Protein AF-A0A1J4KJ98-F1 (afdb_monomer_lite)

Radius of gyration: 31.24 Å; chains: 1; bounding box: 68×61×72 Å

Organism: NCBI:txid1144522

InterPro domains:
  IPR001487 Bromodomain [PF00439] (1-41)
  IPR001487 Bromodomain [PR00503] (6-24)
  IPR001487 Bromodomain [PR00503] (24-43)
  IPR001487 Bromodomain [PS50014] (1-43)
  IPR036427 Bromodomain-like superfamily [G3DSA:1.20.920.10] (1-80)
  IPR036427 Bromodomain-like superfamily [SSF47370] (1-69)
  IPR051831 Bromodomain-containing [PTHR22881] (1-42)

pLDDT: mean 82.52, std 17.31, range [35.0, 98.56]

Foldseek 3Di:
DDPVVLVVCVVVVVQPDVVSSLVVLVVVQVVQCVVQNCPDPSNVVSVVVNVVSVVVVVVDDPDPVSVVVVVVVVVVVVVVVCVVPPDPVLVVPDPPLDDDDPPDDDPVLQVVLCVLVPNDGPVCCVVCVSVDDPVSNVVNVCSVVVPPPPDDDDDDDDDDDD

Secondary structure (DSSP, 8-state):
--HHHHHHHHHTT--SSHHHHHHHHHHHHHHHHHHH-TTSHHHHHHHHHHHHHHHHHHHS-SSHHHHHHHHHHHHHHHHHHHHHS--HHHHTS-TTSPPPP-TT--HHHHHHHHHHTTS--GGGHHHHGGGS-HHHHHHHHHHHTT----------------

Sequence (162 aa):
MDFSTMKKKLQGNEYPTVQSFIDDIQLICDNAKTFNGETSIFGLICDDIMDEVNKQYSEKADNADEEWYKSLNKAIMLMNDHINSPPPEVAAIQKDTPFPSIQDLENEQISKIESIIGGESIETLEKRWYLLSDHARRSIIDVIENRDDDEGENSNNSNDDE

Structure (mmCIF, N/CA/C/O backbone):
data_AF-A0A1J4KJ98-F1
#
_entry.id   AF-A0A1J4KJ98-F1
#
loop_
_atom_site.group_PDB
_atom_site.id
_atom_site.type_symbol
_atom_site.label_atom_id
_atom_site.label_alt_id
_atom_site.label_comp_id
_atom_site.label_asym_id
_atom_site.label_entity_id
_atom_site.label_seq_id
_atom_site.pdbx_PDB_ins_code
_atom_site.Cartn_x
_atom_site.Cartn_y
_atom_site.Cartn_z
_atom_site.occupancy
_atom_site.B_iso_or_equiv
_atom_site.auth_seq_id
_atom_site.auth_comp_id
_atom_site.auth_asym_id
_atom_site.auth_atom_id
_atom_site.pdbx_PDB_model_num
ATOM 1 N N . MET A 1 1 ? -20.196 -5.754 14.892 1.00 95.25 1 MET A N 1
ATOM 2 C CA . MET A 1 1 ? -19.334 -6.014 13.721 1.00 95.25 1 MET A CA 1
ATOM 3 C C . MET A 1 1 ? -18.093 -6.754 14.196 1.00 95.25 1 MET A C 1
ATOM 5 O O . MET A 1 1 ? -17.736 -6.578 15.354 1.00 95.25 1 MET A O 1
ATOM 9 N N . ASP A 1 2 ? -17.478 -7.587 13.355 1.00 97.06 2 ASP A N 1
ATOM 10 C CA . ASP A 1 2 ? -16.238 -8.324 13.641 1.00 97.06 2 ASP A CA 1
ATOM 11 C C . ASP A 1 2 ? -15.522 -8.704 12.328 1.00 97.06 2 ASP A C 1
ATOM 13 O O . ASP A 1 2 ? -16.150 -8.752 11.266 1.00 97.06 2 ASP A O 1
ATOM 17 N N . PHE A 1 3 ? -14.224 -9.020 12.387 1.00 96.62 3 PHE A N 1
ATOM 18 C CA . PHE A 1 3 ? -13.429 -9.304 11.184 1.00 96.62 3 PHE A CA 1
ATOM 19 C C . PHE A 1 3 ? -13.858 -10.564 10.419 1.00 96.62 3 PHE A C 1
ATOM 21 O O . PHE A 1 3 ? -13.690 -10.625 9.200 1.00 96.62 3 PHE A O 1
ATOM 28 N N . SER A 1 4 ? -14.439 -11.569 11.085 1.00 98.06 4 SER A N 1
ATOM 29 C CA . SER A 1 4 ? -14.943 -12.759 10.385 1.00 98.06 4 SER A CA 1
ATOM 30 C C . SER A 1 4 ? -16.186 -12.419 9.565 1.00 98.06 4 SER A C 1
ATOM 32 O O . SER A 1 4 ? -16.343 -12.914 8.447 1.00 98.06 4 SER A O 1
ATOM 34 N N . THR A 1 5 ? -17.048 -11.550 10.091 1.00 98.12 5 THR A N 1
ATOM 35 C CA . THR A 1 5 ? -18.199 -11.002 9.366 1.00 98.12 5 THR A CA 1
ATOM 36 C C . THR A 1 5 ? -17.753 -10.112 8.206 1.00 98.12 5 THR A C 1
ATOM 38 O O . THR A 1 5 ? -18.214 -10.319 7.084 1.00 98.12 5 THR A O 1
ATOM 41 N N . MET A 1 6 ? -16.796 -9.204 8.422 1.00 98.31 6 MET A N 1
ATOM 42 C CA . MET A 1 6 ? -16.241 -8.370 7.348 1.00 98.31 6 MET A CA 1
ATOM 43 C C . MET A 1 6 ? -15.638 -9.200 6.213 1.00 98.31 6 MET A C 1
ATOM 45 O O . MET A 1 6 ? -15.867 -8.913 5.041 1.00 98.31 6 MET A O 1
ATOM 49 N N . LYS A 1 7 ? -14.911 -10.277 6.539 1.00 98.00 7 LYS A N 1
ATOM 50 C CA . LYS A 1 7 ? -14.352 -11.190 5.535 1.00 98.00 7 LYS A CA 1
ATOM 51 C C . LYS A 1 7 ? -15.440 -11.797 4.646 1.00 98.00 7 LYS A C 1
ATOM 53 O O . LYS A 1 7 ? -15.251 -11.876 3.436 1.00 98.00 7 LYS A O 1
ATOM 58 N N . LYS A 1 8 ? -16.576 -12.198 5.227 1.00 98.38 8 LYS A N 1
ATOM 59 C CA . LYS A 1 8 ? -17.722 -12.724 4.466 1.00 98.38 8 LYS A CA 1
ATOM 60 C C . LYS A 1 8 ? -18.331 -11.651 3.564 1.00 98.38 8 LYS A C 1
ATOM 62 O O . LYS A 1 8 ? -18.506 -11.917 2.382 1.00 98.38 8 LYS A O 1
ATOM 67 N N . LYS A 1 9 ? -18.564 -10.444 4.092 1.00 98.38 9 LYS A N 1
ATOM 68 C CA . LYS A 1 9 ? -19.084 -9.303 3.318 1.00 98.38 9 LYS A CA 1
ATOM 69 C C . LYS A 1 9 ? -18.175 -8.948 2.139 1.00 98.38 9 LYS A C 1
ATOM 71 O O . LYS A 1 9 ? -18.651 -8.735 1.029 1.00 98.38 9 LYS A O 1
ATOM 76 N N . LEU A 1 10 ? -16.858 -8.955 2.356 1.00 97.88 10 LEU A N 1
ATOM 77 C CA . LEU A 1 10 ? -15.870 -8.698 1.310 1.00 97.88 10 LEU A CA 1
ATOM 78 C C . LEU A 1 10 ? -15.916 -9.767 0.211 1.00 97.88 10 LEU A C 1
ATOM 80 O O . LEU A 1 10 ? -15.966 -9.430 -0.965 1.00 97.88 10 LEU A O 1
ATOM 84 N N . GLN A 1 11 ? -15.962 -11.049 0.584 1.00 97.88 11 GLN A N 1
ATOM 85 C CA . GLN A 1 11 ? -16.098 -12.157 -0.371 1.00 97.88 11 GLN A CA 1
ATOM 86 C C . GLN A 1 11 ? -17.446 -12.149 -1.108 1.00 97.88 11 GLN A C 1
ATOM 88 O O . GLN A 1 11 ? -17.529 -12.623 -2.239 1.00 97.88 11 GLN A O 1
ATOM 93 N N . GLY A 1 12 ? -18.489 -11.615 -0.474 1.00 98.06 12 GLY A N 1
ATOM 94 C CA . GLY A 1 12 ? -19.816 -11.429 -1.051 1.00 98.06 12 GLY A CA 1
ATOM 95 C C . GLY A 1 12 ? -19.958 -10.194 -1.945 1.00 98.06 12 GLY A C 1
ATOM 96 O O . GLY A 1 12 ? -21.060 -9.950 -2.427 1.00 98.06 12 GLY A O 1
ATOM 97 N N . ASN A 1 13 ? -18.888 -9.416 -2.172 1.00 97.44 13 ASN A N 1
ATOM 98 C CA . ASN A 1 13 ? -18.942 -8.113 -2.850 1.00 97.44 13 ASN A CA 1
ATOM 99 C C . ASN A 1 13 ? -19.980 -7.151 -2.230 1.00 97.44 13 ASN A C 1
ATOM 101 O O . ASN A 1 13 ? -20.609 -6.359 -2.928 1.00 97.44 13 ASN A O 1
ATOM 105 N N . GLU A 1 14 ? -20.164 -7.203 -0.907 1.00 98.12 14 GLU A N 1
ATOM 106 C CA . GLU A 1 14 ? -21.156 -6.393 -0.181 1.00 98.12 14 GLU A CA 1
ATOM 107 C C . GLU A 1 14 ? -20.645 -4.990 0.195 1.00 98.12 14 GLU A C 1
ATOM 109 O O . GLU A 1 14 ? -21.376 -4.205 0.799 1.00 98.12 14 GLU A O 1
ATOM 114 N N . TYR A 1 15 ? -19.398 -4.661 -0.155 1.00 98.19 15 TYR A N 1
ATOM 115 C CA . TYR A 1 15 ? -18.808 -3.336 0.041 1.00 98.19 15 TYR A CA 1
ATOM 116 C C . TYR A 1 15 ? -18.770 -2.568 -1.286 1.00 98.19 15 TYR A C 1
ATOM 118 O O . TYR A 1 15 ? -17.853 -2.781 -2.081 1.00 98.19 15 TYR A O 1
ATOM 126 N N . PRO A 1 16 ? -19.740 -1.671 -1.557 1.00 95.62 16 PRO A N 1
ATOM 127 C CA . PRO A 1 16 ? -19.770 -0.903 -2.805 1.00 95.62 16 PRO A CA 1
ATOM 128 C C . PRO A 1 16 ? -18.612 0.094 -2.916 1.00 95.62 16 PRO A C 1
ATOM 130 O O . PRO A 1 16 ? -18.250 0.507 -4.016 1.00 95.62 16 PRO A O 1
ATOM 133 N N . THR A 1 17 ? -18.047 0.509 -1.783 1.00 95.50 17 THR A N 1
ATOM 134 C CA . THR A 1 17 ? -16.928 1.449 -1.716 1.00 95.50 17 THR A CA 1
ATOM 135 C C . THR A 1 17 ? -15.923 0.999 -0.665 1.00 95.50 17 THR A C 1
ATOM 137 O O . THR A 1 17 ? -16.279 0.339 0.312 1.00 95.50 17 THR A O 1
ATOM 140 N N . VAL A 1 18 ? -14.666 1.419 -0.813 1.00 94.56 18 VAL A N 1
ATOM 141 C CA . VAL A 1 18 ? -13.651 1.214 0.234 1.00 94.56 18 VAL A CA 1
ATOM 142 C C . VAL A 1 18 ? -14.082 1.879 1.545 1.00 94.56 18 VAL A C 1
ATOM 144 O O . VAL A 1 18 ? -13.895 1.296 2.606 1.00 94.56 18 VAL A O 1
ATOM 147 N N . GLN A 1 19 ? -14.759 3.032 1.479 1.00 95.38 19 GLN A N 1
ATOM 148 C CA . GLN A 1 19 ? -15.309 3.692 2.666 1.00 95.38 19 GLN A CA 1
ATOM 149 C C . GLN A 1 19 ? -16.270 2.780 3.438 1.00 95.38 19 GLN A C 1
ATOM 151 O O . GLN A 1 19 ? -16.128 2.648 4.643 1.00 95.38 19 GLN A O 1
ATOM 156 N N . SER A 1 20 ? -17.168 2.057 2.757 1.00 97.62 20 SER A N 1
ATOM 157 C CA . SER A 1 20 ? -18.088 1.130 3.436 1.00 97.62 20 SER A CA 1
ATOM 158 C C . SER A 1 20 ? -17.380 -0.033 4.149 1.00 97.62 20 SER A C 1
ATOM 160 O O . SER A 1 20 ? -17.914 -0.583 5.109 1.00 97.62 20 SER A O 1
ATOM 162 N N . PHE A 1 21 ? -16.175 -0.402 3.700 1.00 97.62 21 PHE A N 1
ATOM 163 C CA . PHE A 1 21 ? -15.312 -1.355 4.399 1.00 97.62 21 PHE A CA 1
ATOM 164 C C . PHE A 1 21 ? -14.656 -0.708 5.628 1.00 97.62 21 PHE A C 1
ATOM 166 O O . PHE A 1 21 ? -14.649 -1.311 6.697 1.00 97.62 21 PHE A O 1
ATOM 173 N N . ILE A 1 22 ? -14.165 0.528 5.503 1.00 97.56 22 ILE A N 1
ATOM 174 C CA . ILE A 1 22 ? -13.576 1.301 6.611 1.00 97.56 22 ILE A CA 1
ATOM 175 C C . ILE A 1 22 ? -14.611 1.572 7.713 1.00 97.56 22 ILE A C 1
ATOM 177 O O . ILE A 1 22 ? -14.294 1.422 8.891 1.00 97.56 22 ILE A O 1
ATOM 181 N N . ASP A 1 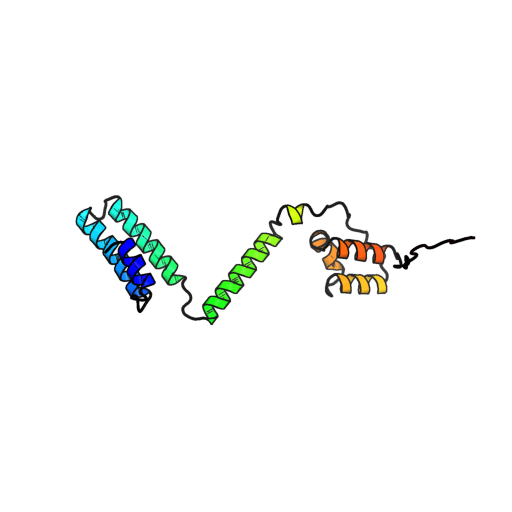23 ? -15.856 1.884 7.352 1.00 98.31 23 ASP A N 1
ATOM 182 C CA . ASP A 1 23 ? -16.946 2.143 8.299 1.00 98.31 23 ASP A CA 1
ATOM 183 C C . ASP A 1 23 ? -17.209 0.933 9.216 1.00 98.31 23 ASP A C 1
ATOM 185 O O . ASP A 1 23 ? -17.472 1.082 10.410 1.00 98.31 23 ASP A O 1
ATOM 189 N N . ASP A 1 24 ? -17.080 -0.288 8.688 1.00 98.56 24 ASP A N 1
ATOM 190 C CA . ASP A 1 24 ? -17.214 -1.510 9.484 1.00 98.56 24 ASP A CA 1
ATOM 191 C C . ASP A 1 24 ? 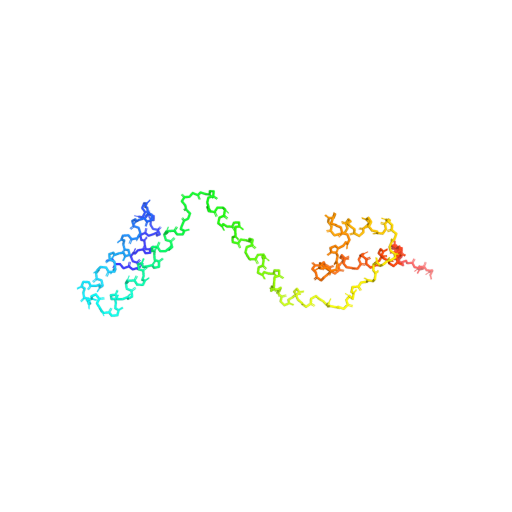-16.016 -1.733 10.426 1.00 98.56 24 ASP A C 1
ATOM 193 O O . ASP A 1 24 ? -16.209 -2.262 11.525 1.00 98.56 24 ASP A O 1
ATOM 197 N N . ILE A 1 25 ? -14.801 -1.309 10.044 1.00 98.25 25 ILE A N 1
ATOM 198 C CA . ILE A 1 25 ? -13.634 -1.304 10.947 1.00 98.25 25 ILE A CA 1
ATOM 199 C C . ILE A 1 25 ? -13.873 -0.307 12.080 1.00 98.25 25 ILE A C 1
ATOM 201 O O . ILE A 1 25 ? -13.739 -0.671 13.249 1.00 98.25 25 ILE A O 1
ATOM 205 N N . GLN A 1 26 ? -14.306 0.913 11.750 1.00 98.25 26 GLN A N 1
ATOM 206 C CA . GLN A 1 26 ? -14.642 1.935 12.738 1.00 98.25 26 GLN A CA 1
ATOM 207 C C . GLN A 1 26 ? -15.701 1.416 13.715 1.00 98.25 26 GLN A C 1
ATOM 209 O O . GLN A 1 26 ? -15.546 1.559 14.922 1.00 98.25 26 GLN A O 1
ATOM 214 N N . LEU A 1 27 ? -16.721 0.705 13.227 1.00 98.44 27 LEU A N 1
ATOM 215 C CA . LEU A 1 27 ? -17.739 0.104 14.083 1.00 98.44 27 LEU A CA 1
ATOM 216 C C . LEU A 1 27 ? -17.174 -0.977 15.024 1.00 98.44 27 LEU A C 1
ATOM 218 O O . LEU A 1 27 ? -17.664 -1.125 16.145 1.00 98.44 27 LEU A O 1
ATOM 222 N N . ILE A 1 28 ? -16.168 -1.758 14.613 1.00 98.25 28 ILE A N 1
ATOM 223 C CA . ILE A 1 28 ? -15.464 -2.680 15.527 1.00 98.25 28 ILE A CA 1
ATOM 224 C C . ILE A 1 28 ? -14.778 -1.874 16.633 1.00 98.25 28 ILE A C 1
ATOM 226 O O . ILE A 1 28 ? -14.958 -2.178 17.816 1.00 98.25 28 ILE A O 1
ATOM 230 N N . CYS A 1 29 ? -14.049 -0.830 16.243 1.00 98.25 29 CYS A N 1
ATOM 231 C CA . CYS A 1 29 ? -13.299 0.035 17.142 1.00 98.25 29 CYS A CA 1
ATOM 232 C C . CYS A 1 29 ? -14.199 0.774 18.144 1.00 98.25 29 CYS A C 1
ATOM 234 O O . CYS A 1 29 ? -13.940 0.753 19.348 1.00 98.25 29 CYS A O 1
ATOM 236 N N . ASP A 1 30 ? -15.303 1.352 17.677 1.00 98.31 30 ASP A N 1
ATOM 237 C CA . ASP A 1 30 ? -16.269 2.080 18.501 1.00 98.31 30 ASP A CA 1
ATOM 238 C C . ASP A 1 30 ? -16.930 1.164 19.526 1.00 98.31 30 ASP A C 1
ATOM 240 O O . ASP A 1 30 ? -17.059 1.522 20.698 1.00 98.31 30 ASP A O 1
ATOM 244 N N . ASN A 1 31 ? -17.305 -0.054 19.121 1.00 98.12 31 ASN A N 1
ATOM 245 C CA . ASN A 1 31 ? -17.873 -1.038 20.040 1.00 98.12 31 ASN A CA 1
ATOM 246 C C . ASN A 1 31 ? -16.850 -1.469 21.101 1.00 98.12 31 ASN A C 1
ATOM 248 O O . ASN A 1 31 ? -17.195 -1.577 22.280 1.00 98.12 31 ASN A O 1
ATOM 252 N N . ALA A 1 32 ? -15.592 -1.686 20.705 1.00 97.88 32 ALA A N 1
ATOM 253 C CA . ALA A 1 32 ? -14.520 -2.045 21.626 1.00 97.88 32 ALA A CA 1
ATOM 254 C C . ALA A 1 32 ? -14.257 -0.929 22.648 1.00 97.88 32 ALA A C 1
ATOM 256 O O . ALA A 1 32 ? -14.192 -1.213 23.846 1.00 97.88 32 ALA A O 1
ATOM 257 N N . LYS A 1 33 ? -14.184 0.331 22.206 1.00 98.19 33 LYS A N 1
ATOM 258 C CA . LYS A 1 33 ? -14.029 1.501 23.083 1.00 98.19 33 LYS A CA 1
ATOM 259 C C . LYS A 1 33 ? -15.239 1.710 23.989 1.00 98.19 33 LYS A C 1
ATOM 261 O O . LYS A 1 33 ? -15.066 1.936 25.181 1.00 98.19 33 LYS A O 1
ATOM 266 N N . THR A 1 34 ? -16.455 1.555 23.467 1.00 98.19 34 THR A N 1
ATOM 267 C CA . THR A 1 34 ? -17.697 1.703 24.246 1.00 98.19 34 THR A CA 1
ATOM 268 C C . THR A 1 34 ? -17.779 0.684 25.383 1.00 98.19 34 THR A C 1
ATOM 270 O O . THR A 1 34 ? -18.187 1.027 26.490 1.00 98.19 34 THR A O 1
ATOM 273 N N . PHE A 1 35 ? -17.385 -0.568 25.134 1.00 97.94 35 PHE A N 1
ATOM 274 C CA . PHE A 1 35 ? -17.470 -1.629 26.139 1.00 97.94 35 PHE A CA 1
ATOM 275 C C . PHE A 1 35 ? -16.293 -1.628 27.123 1.00 97.94 35 PHE A C 1
ATOM 277 O O . PHE A 1 35 ? -16.488 -1.863 28.313 1.00 97.94 35 PHE A O 1
ATOM 284 N N . ASN A 1 36 ? -15.073 -1.378 26.637 1.00 97.69 36 ASN A N 1
ATOM 285 C CA . ASN A 1 36 ? -13.852 -1.535 27.434 1.00 97.69 36 ASN A CA 1
ATOM 286 C C . ASN A 1 36 ? -13.283 -0.209 27.965 1.00 97.69 36 ASN A C 1
ATOM 288 O O . ASN A 1 36 ? -12.445 -0.226 28.863 1.00 97.69 36 ASN A O 1
ATOM 292 N N . GLY A 1 37 ? -13.729 0.929 27.432 1.00 97.06 37 GLY A N 1
ATOM 293 C CA . GLY A 1 37 ? -13.181 2.258 27.693 1.00 97.06 37 GLY A CA 1
ATOM 294 C C . GLY A 1 37 ? -12.074 2.648 26.709 1.00 97.06 37 GLY A C 1
ATOM 295 O O . GLY A 1 37 ? -11.299 1.806 26.248 1.00 97.06 37 GLY A O 1
ATOM 296 N N . GLU A 1 38 ? -11.978 3.944 26.412 1.00 96.50 38 GLU A N 1
ATOM 297 C CA . GLU A 1 38 ? -11.022 4.499 25.440 1.00 96.50 38 GLU A CA 1
ATOM 298 C C . GLU A 1 38 ? -9.559 4.283 25.846 1.00 96.50 38 GLU A C 1
ATOM 300 O O . GLU A 1 38 ? -8.725 3.973 25.007 1.00 96.50 38 GLU A O 1
ATOM 305 N N . THR A 1 39 ? -9.250 4.363 27.142 1.00 96.94 39 THR A N 1
ATOM 306 C CA . THR A 1 39 ? -7.886 4.179 27.668 1.00 96.94 39 THR A CA 1
ATOM 307 C C . THR A 1 39 ? -7.531 2.719 27.953 1.00 96.94 39 THR A C 1
ATOM 309 O O . THR A 1 39 ? -6.455 2.430 28.480 1.00 96.94 39 THR A O 1
ATOM 312 N N . SER A 1 40 ? -8.431 1.781 27.643 1.00 98.12 40 SER A N 1
ATOM 313 C CA . SER A 1 40 ? -8.133 0.354 27.750 1.00 98.12 40 SER A CA 1
ATOM 314 C C . SER A 1 40 ? -7.150 -0.080 26.667 1.00 98.12 40 SER A C 1
ATOM 316 O O . SER A 1 40 ? -7.035 0.557 25.623 1.00 98.12 40 SER A O 1
ATOM 318 N N . ILE A 1 41 ? -6.493 -1.225 26.869 1.00 97.94 41 ILE A N 1
ATOM 319 C CA . ILE A 1 41 ? -5.626 -1.804 25.835 1.00 97.94 41 ILE A CA 1
ATOM 320 C C . ILE A 1 41 ? -6.375 -2.032 24.515 1.00 97.94 41 ILE A C 1
ATOM 322 O O . ILE A 1 41 ? -5.805 -1.844 23.449 1.00 97.94 41 ILE A O 1
ATOM 326 N N . PHE A 1 42 ? -7.666 -2.368 24.576 1.00 97.38 42 PHE A N 1
ATOM 327 C CA . PHE A 1 42 ? -8.496 -2.527 23.385 1.00 97.38 42 PHE A CA 1
ATOM 328 C C . PHE A 1 42 ? -8.770 -1.188 22.702 1.00 97.38 42 PHE A C 1
ATOM 330 O O . PHE A 1 42 ? -8.739 -1.133 21.479 1.00 97.38 42 PHE A O 1
ATOM 337 N N . GLY A 1 43 ? -9.000 -0.121 23.471 1.00 97.62 43 GLY A N 1
ATOM 338 C CA . GLY A 1 43 ? -9.183 1.227 22.936 1.00 97.62 43 GLY A CA 1
ATOM 339 C C . GLY A 1 43 ? -7.939 1.743 22.213 1.00 97.62 43 GLY A C 1
ATOM 340 O O . GLY A 1 43 ? -8.060 2.183 21.074 1.00 97.62 43 GLY A O 1
ATOM 341 N N . LEU A 1 44 ? -6.758 1.564 22.812 1.00 97.88 44 LEU A N 1
ATOM 342 C CA . LEU A 1 44 ? -5.475 1.946 22.206 1.00 97.88 44 LEU A CA 1
ATOM 343 C C . LEU A 1 44 ? -5.161 1.134 20.942 1.00 97.88 44 LEU A C 1
ATOM 345 O O . LEU A 1 44 ? -4.787 1.702 19.925 1.00 97.88 44 LEU A O 1
ATOM 349 N N . ILE A 1 45 ? -5.394 -0.186 20.960 1.00 97.81 45 ILE A N 1
ATOM 350 C CA . ILE A 1 45 ? -5.258 -1.021 19.752 1.00 97.81 45 ILE A CA 1
ATOM 351 C C . ILE A 1 45 ? -6.199 -0.529 18.643 1.00 97.81 45 ILE A C 1
ATOM 353 O O . ILE A 1 45 ? -5.848 -0.576 17.468 1.00 97.81 45 ILE A O 1
ATOM 357 N N . CYS A 1 46 ? -7.402 -0.069 18.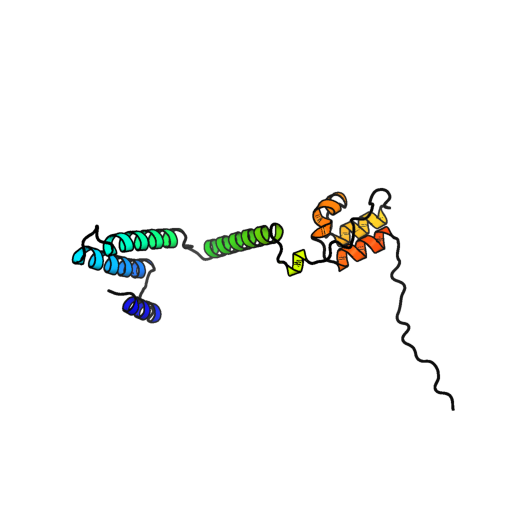991 1.00 98.12 46 CYS A N 1
ATOM 358 C CA . CYS A 1 46 ? -8.335 0.475 18.009 1.00 98.12 46 CYS A CA 1
ATOM 359 C C . CYS A 1 46 ? -7.847 1.796 17.399 1.00 98.12 46 CYS A C 1
ATOM 361 O O . CYS A 1 46 ? -8.127 2.034 16.226 1.00 98.12 46 CYS A O 1
ATOM 363 N N . ASP A 1 47 ? -7.125 2.628 18.155 1.00 97.56 47 ASP A N 1
ATOM 364 C CA . ASP A 1 47 ? -6.460 3.821 17.613 1.00 97.56 47 ASP A CA 1
ATOM 365 C C . ASP A 1 47 ? -5.371 3.422 16.610 1.00 97.56 47 ASP A C 1
ATOM 367 O O . ASP A 1 47 ? -5.422 3.862 15.463 1.00 97.56 47 ASP A O 1
ATOM 371 N N . ASP A 1 48 ? -4.488 2.487 16.981 1.00 98.00 48 ASP A N 1
ATOM 372 C CA . ASP A 1 48 ? -3.434 1.975 16.090 1.00 98.00 48 ASP A CA 1
ATOM 373 C C . ASP A 1 48 ? -4.014 1.387 14.788 1.00 98.00 48 ASP A C 1
ATOM 375 O O . ASP A 1 48 ? -3.488 1.608 13.694 1.00 98.00 48 ASP A O 1
ATOM 379 N N . ILE A 1 49 ? -5.123 0.640 14.889 1.00 97.75 49 ILE A N 1
ATOM 380 C CA . ILE A 1 49 ? -5.826 0.082 13.726 1.00 97.75 49 ILE A CA 1
ATOM 381 C C . ILE A 1 49 ? -6.336 1.202 12.816 1.00 97.75 49 ILE A C 1
ATOM 383 O O . ILE A 1 49 ? -6.149 1.126 11.601 1.00 97.75 49 ILE A O 1
ATOM 387 N N . MET A 1 50 ? -7.001 2.217 13.372 1.00 97.81 50 MET A N 1
ATOM 388 C CA . MET A 1 50 ? -7.575 3.295 12.565 1.00 97.81 50 MET A CA 1
ATOM 389 C C . MET A 1 50 ? -6.497 4.171 11.926 1.00 97.81 50 MET A C 1
ATOM 391 O O . MET A 1 50 ? -6.660 4.573 10.773 1.00 97.81 50 MET A O 1
ATOM 395 N N . ASP A 1 51 ? -5.384 4.412 12.616 1.00 98.06 51 ASP A N 1
ATOM 396 C CA . ASP A 1 51 ? -4.239 5.139 12.067 1.00 98.06 51 ASP A CA 1
ATOM 397 C C . ASP A 1 51 ? -3.634 4.406 10.863 1.00 98.06 51 ASP A C 1
ATOM 399 O O . ASP A 1 51 ? -3.424 5.009 9.805 1.00 98.06 51 ASP A O 1
ATOM 403 N N . GLU A 1 52 ? -3.427 3.091 10.974 1.00 97.38 52 GLU A N 1
ATOM 404 C CA . GLU A 1 52 ? -2.902 2.280 9.872 1.00 97.38 52 GLU A CA 1
ATOM 405 C C . GLU A 1 52 ? -3.888 2.203 8.694 1.00 97.38 52 GLU A C 1
ATOM 407 O O . GLU A 1 52 ? -3.482 2.307 7.534 1.00 97.38 52 GLU A O 1
ATOM 412 N N . VAL A 1 53 ? -5.193 2.090 8.962 1.00 96.81 53 VAL A N 1
ATOM 413 C CA . VAL A 1 53 ? -6.227 2.106 7.913 1.00 96.81 53 VAL A CA 1
ATOM 414 C C . VAL A 1 53 ? -6.241 3.442 7.175 1.00 96.81 53 VAL A C 1
ATOM 416 O O . VAL A 1 53 ? -6.268 3.454 5.945 1.00 96.81 53 VAL A O 1
ATOM 419 N N . ASN A 1 54 ? -6.184 4.563 7.896 1.00 95.19 54 ASN A N 1
ATOM 420 C CA . ASN A 1 54 ? -6.172 5.897 7.297 1.00 95.19 54 ASN A CA 1
ATOM 421 C C . ASN A 1 54 ? -4.925 6.113 6.439 1.00 95.19 54 ASN A C 1
ATOM 423 O O . ASN A 1 54 ? -5.023 6.626 5.321 1.00 95.19 54 ASN A O 1
ATOM 427 N N . LYS A 1 55 ? -3.765 5.668 6.931 1.00 95.62 55 LYS A N 1
ATOM 428 C CA . LYS A 1 55 ? -2.517 5.681 6.171 1.00 95.62 55 LYS A CA 1
ATOM 429 C C . LYS A 1 55 ? -2.657 4.892 4.869 1.00 95.62 55 LYS A C 1
ATOM 431 O O . LYS A 1 55 ? -2.474 5.471 3.798 1.00 95.62 55 LYS A O 1
ATOM 436 N N . GLN A 1 56 ? -3.054 3.620 4.932 1.00 94.06 56 GLN A N 1
ATOM 437 C CA . GLN A 1 56 ? -3.225 2.794 3.730 1.00 94.06 56 GLN A CA 1
ATOM 438 C C . GLN A 1 56 ? -4.271 3.364 2.770 1.00 94.06 56 GLN A C 1
ATOM 440 O O . GLN A 1 56 ? -4.089 3.304 1.555 1.00 94.06 56 GLN A O 1
ATOM 445 N N . TYR A 1 57 ? -5.350 3.945 3.296 1.00 93.19 57 TYR A N 1
ATOM 446 C CA . TYR A 1 57 ? -6.375 4.566 2.471 1.00 93.19 57 TYR A CA 1
ATOM 447 C C . TYR A 1 57 ? -5.844 5.803 1.737 1.00 93.19 57 TYR A C 1
ATOM 449 O O . TYR A 1 57 ? -6.098 5.942 0.545 1.00 93.19 57 TYR A O 1
ATOM 457 N N . SER A 1 58 ? -5.044 6.645 2.400 1.00 90.94 58 SER A N 1
ATOM 458 C CA . SER A 1 58 ? -4.389 7.803 1.770 1.00 90.94 58 SER A CA 1
ATOM 459 C C . SER A 1 58 ? -3.311 7.428 0.748 1.00 90.94 58 SER A C 1
ATOM 461 O O . SER A 1 58 ? -3.069 8.168 -0.202 1.00 90.94 58 SER A O 1
ATOM 463 N N . GLU A 1 59 ? -2.664 6.275 0.922 1.00 89.00 59 GLU A N 1
ATOM 464 C CA . GLU A 1 59 ? -1.658 5.759 -0.008 1.00 89.00 59 GLU A CA 1
ATOM 465 C C . GLU A 1 59 ? -2.286 4.993 -1.182 1.00 89.00 59 GLU A C 1
ATOM 467 O O . GLU A 1 59 ? -1.599 4.701 -2.169 1.00 89.00 59 GLU A O 1
ATOM 472 N N . LYS A 1 60 ? -3.583 4.671 -1.116 1.00 89.50 60 LYS A N 1
ATOM 473 C CA . LYS A 1 60 ? -4.295 3.955 -2.173 1.00 89.50 60 LYS A CA 1
ATOM 474 C C . LYS A 1 60 ? -4.300 4.791 -3.457 1.00 89.50 60 LYS A C 1
ATOM 476 O O . LYS A 1 60 ? -4.503 5.994 -3.429 1.00 89.50 60 LYS A O 1
ATOM 481 N N . ALA A 1 61 ? -4.056 4.155 -4.602 1.00 88.25 61 ALA A N 1
ATOM 482 C CA . ALA A 1 61 ? -4.238 4.810 -5.895 1.00 88.25 61 ALA A CA 1
ATOM 483 C C . ALA A 1 61 ? -5.729 5.051 -6.183 1.00 88.25 61 ALA A C 1
ATOM 485 O O . ALA A 1 61 ? -6.562 4.157 -5.968 1.00 88.25 61 ALA A O 1
ATOM 486 N N . ASP A 1 62 ? -6.056 6.233 -6.697 1.00 87.31 62 ASP A N 1
ATOM 487 C CA . ASP A 1 62 ? -7.427 6.603 -7.061 1.00 87.31 62 ASP A CA 1
ATOM 488 C C . ASP A 1 62 ? -7.808 6.114 -8.460 1.00 87.31 62 ASP A C 1
ATOM 490 O O . ASP A 1 62 ? -8.981 5.874 -8.750 1.00 87.31 62 ASP A O 1
ATOM 494 N N . ASN A 1 63 ? -6.816 5.947 -9.335 1.00 89.25 63 ASN A N 1
ATOM 495 C CA . ASN A 1 63 ? -7.000 5.552 -10.726 1.00 89.25 63 ASN A CA 1
ATOM 496 C C . ASN A 1 63 ? -5.864 4.639 -11.219 1.00 89.25 63 ASN A C 1
ATOM 498 O O . ASN A 1 63 ? -4.820 4.506 -10.578 1.00 89.25 63 ASN A O 1
ATOM 502 N N . ALA A 1 64 ? -6.089 4.012 -12.376 1.00 88.12 64 ALA A N 1
ATOM 503 C CA . ALA A 1 64 ? -5.167 3.043 -12.965 1.00 88.12 64 ALA A CA 1
ATOM 504 C C . ALA A 1 64 ? -3.797 3.647 -13.322 1.00 88.12 64 ALA A C 1
ATOM 506 O O . ALA A 1 64 ? -2.780 2.974 -13.168 1.00 88.12 64 ALA A O 1
ATOM 507 N N . ASP A 1 65 ? -3.753 4.911 -13.754 1.00 91.88 65 ASP A N 1
ATOM 508 C CA . ASP A 1 65 ? -2.499 5.579 -14.122 1.00 91.88 65 ASP A CA 1
ATOM 509 C C . ASP A 1 65 ? -1.622 5.813 -12.885 1.00 91.88 65 ASP A C 1
ATOM 511 O O . ASP A 1 65 ? -0.413 5.572 -12.906 1.00 91.88 65 ASP A O 1
ATOM 515 N N . GLU A 1 66 ? -2.234 6.225 -11.775 1.00 90.94 66 GLU A N 1
ATOM 516 C CA . GLU A 1 66 ? -1.549 6.382 -10.495 1.00 90.94 66 GLU A CA 1
ATOM 517 C C . GLU A 1 66 ? -1.064 5.035 -9.938 1.00 90.94 66 GLU A C 1
ATOM 519 O O . GLU A 1 66 ? 0.063 4.937 -9.448 1.00 90.94 66 GLU A O 1
ATOM 524 N N . GLU A 1 67 ? -1.877 3.980 -10.041 1.00 90.69 67 GLU A N 1
ATOM 525 C CA . GLU A 1 67 ? -1.492 2.623 -9.635 1.00 90.69 67 GLU A CA 1
ATOM 526 C C . GLU A 1 67 ? -0.286 2.120 -10.441 1.00 90.69 67 GLU A C 1
ATOM 528 O O . GLU A 1 67 ? 0.684 1.589 -9.882 1.00 90.69 67 GLU A O 1
ATOM 533 N N . TRP A 1 68 ? -0.314 2.341 -11.756 1.00 92.06 68 TRP A N 1
ATOM 534 C CA . TRP A 1 68 ? 0.784 2.004 -12.650 1.00 92.06 68 TRP A CA 1
ATOM 535 C C . TRP A 1 68 ? 2.054 2.791 -12.302 1.00 92.06 68 TRP A C 1
ATOM 537 O O . TRP A 1 68 ? 3.128 2.201 -12.162 1.00 92.06 68 TRP A O 1
ATOM 547 N N . TYR A 1 69 ? 1.939 4.101 -12.069 1.00 90.81 69 TYR A N 1
ATOM 548 C CA . TYR A 1 69 ? 3.068 4.949 -11.689 1.00 90.81 69 TYR A CA 1
ATOM 549 C C . TYR A 1 69 ? 3.684 4.535 -10.343 1.00 90.81 69 TYR A C 1
ATOM 551 O O . TYR A 1 69 ? 4.909 4.452 -10.214 1.00 90.81 69 TYR A O 1
ATOM 559 N N . LYS A 1 70 ? 2.863 4.219 -9.335 1.00 89.19 70 LYS A N 1
ATOM 560 C CA . LYS A 1 70 ? 3.338 3.684 -8.045 1.00 89.19 70 LYS A CA 1
ATOM 561 C C . LYS A 1 70 ? 4.078 2.358 -8.231 1.00 89.19 70 LYS A C 1
ATOM 563 O O . LYS A 1 70 ? 5.153 2.169 -7.661 1.00 89.19 70 LYS A O 1
ATOM 568 N N . SER A 1 71 ? 3.552 1.473 -9.075 1.00 90.50 71 SER A N 1
ATOM 569 C CA . SER A 1 71 ? 4.187 0.192 -9.405 1.00 90.50 71 SER A CA 1
ATOM 570 C C . SER A 1 71 ? 5.543 0.371 -10.094 1.00 90.50 71 SER A C 1
ATOM 572 O O . SER A 1 71 ? 6.505 -0.311 -9.738 1.00 90.50 71 SER A O 1
ATOM 574 N N . LEU A 1 72 ? 5.653 1.328 -11.020 1.00 92.69 72 LEU A N 1
ATOM 575 C CA . LEU A 1 72 ? 6.913 1.662 -11.685 1.00 92.69 72 LEU A CA 1
ATOM 576 C C . LEU A 1 72 ? 7.954 2.201 -10.695 1.00 92.69 72 LEU A C 1
ATOM 578 O O . LEU A 1 72 ? 9.085 1.721 -10.679 1.00 92.69 72 LEU A O 1
ATOM 582 N N . ASN A 1 73 ? 7.578 3.146 -9.828 1.00 91.00 73 ASN A N 1
ATOM 583 C CA . ASN A 1 73 ? 8.489 3.669 -8.805 1.00 91.00 73 ASN A CA 1
ATOM 584 C C . ASN A 1 73 ? 8.972 2.569 -7.860 1.00 91.00 73 ASN A C 1
ATOM 586 O O . ASN A 1 73 ? 10.161 2.494 -7.557 1.00 91.00 73 ASN A O 1
ATOM 590 N N . LYS A 1 74 ? 8.075 1.666 -7.450 1.00 91.44 74 LYS A N 1
ATOM 591 C CA . LYS A 1 74 ? 8.442 0.500 -6.644 1.00 91.44 74 LYS A CA 1
ATOM 592 C C . LYS A 1 74 ? 9.460 -0.386 -7.367 1.00 91.44 74 LYS A C 1
ATOM 594 O O . LYS A 1 74 ? 10.439 -0.796 -6.752 1.00 91.44 74 LYS A O 1
ATOM 599 N N . ALA A 1 75 ? 9.264 -0.654 -8.657 1.00 91.88 75 ALA A N 1
ATOM 600 C CA . ALA A 1 75 ? 10.207 -1.438 -9.453 1.00 91.88 75 ALA A CA 1
ATOM 601 C C . ALA A 1 75 ? 11.583 -0.757 -9.559 1.00 91.88 75 ALA A C 1
ATOM 603 O O . ALA A 1 75 ? 12.603 -1.415 -9.373 1.00 91.88 75 ALA A O 1
ATOM 604 N N . ILE A 1 76 ? 11.616 0.562 -9.779 1.00 90.50 76 ILE A N 1
ATOM 605 C CA . ILE A 1 76 ? 12.859 1.348 -9.818 1.00 90.50 76 ILE A CA 1
ATOM 606 C C . ILE A 1 76 ? 13.584 1.285 -8.469 1.00 90.50 76 ILE A C 1
ATOM 608 O O . ILE A 1 76 ? 14.793 1.065 -8.431 1.00 90.50 76 ILE A O 1
ATOM 612 N N . MET A 1 77 ? 12.860 1.433 -7.356 1.00 87.25 77 MET A N 1
ATOM 613 C CA . MET A 1 77 ? 13.444 1.334 -6.015 1.00 87.25 77 MET A CA 1
ATOM 614 C C . MET A 1 77 ? 14.044 -0.048 -5.753 1.00 87.25 77 MET A C 1
ATOM 616 O O . MET A 1 77 ? 15.175 -0.130 -5.282 1.00 87.25 77 MET A O 1
ATOM 620 N N . LEU A 1 78 ? 13.322 -1.119 -6.097 1.00 87.00 78 LEU A N 1
ATOM 621 C CA . LEU A 1 78 ? 13.818 -2.492 -5.966 1.00 87.00 78 LEU A CA 1
ATOM 622 C C . LEU A 1 78 ? 15.055 -2.734 -6.839 1.00 87.00 78 LEU A C 1
ATOM 624 O O . LEU A 1 78 ? 16.013 -3.357 -6.394 1.00 87.00 78 LEU A O 1
ATOM 628 N N . MET A 1 79 ? 15.073 -2.201 -8.062 1.00 85.44 79 MET A N 1
ATOM 629 C CA . MET A 1 79 ? 16.237 -2.293 -8.942 1.00 85.44 79 MET A CA 1
ATOM 630 C C . MET A 1 79 ? 17.449 -1.573 -8.346 1.00 85.44 79 MET A C 1
ATOM 632 O O . MET A 1 79 ? 18.545 -2.126 -8.334 1.00 85.44 79 MET A O 1
ATOM 636 N N . ASN A 1 80 ? 17.261 -0.361 -7.820 1.00 82.50 80 ASN A N 1
ATOM 637 C CA . ASN A 1 80 ? 18.334 0.384 -7.169 1.00 82.50 80 ASN A CA 1
ATOM 638 C C . ASN A 1 80 ? 18.851 -0.336 -5.914 1.00 82.50 80 ASN A C 1
ATOM 640 O O . ASN A 1 80 ? 20.056 -0.360 -5.675 1.00 82.50 80 ASN A O 1
ATOM 644 N N . ASP A 1 81 ? 17.966 -0.944 -5.127 1.00 83.25 81 ASP A N 1
ATOM 645 C CA . ASP A 1 81 ? 18.363 -1.761 -3.978 1.00 83.25 81 ASP A CA 1
ATOM 646 C C . ASP A 1 81 ? 19.226 -2.953 -4.415 1.00 83.25 81 ASP A C 1
ATOM 648 O O . ASP A 1 81 ? 20.323 -3.139 -3.897 1.00 83.25 81 ASP A O 1
ATOM 652 N N . HIS A 1 82 ? 18.815 -3.679 -5.458 1.00 78.94 82 HIS A N 1
ATOM 653 C CA . HIS A 1 82 ? 19.593 -4.790 -6.014 1.00 78.94 82 HIS A CA 1
ATOM 654 C C . HIS A 1 82 ? 20.930 -4.374 -6.640 1.00 78.94 82 HIS A C 1
ATOM 656 O O . HIS A 1 82 ? 21.885 -5.144 -6.577 1.00 78.94 82 HIS A O 1
ATOM 662 N N . ILE A 1 83 ? 21.037 -3.173 -7.216 1.00 74.75 83 ILE A N 1
ATOM 663 C CA . ILE A 1 83 ? 22.321 -2.636 -7.699 1.00 74.75 83 ILE A CA 1
ATOM 664 C C . ILE A 1 83 ? 23.281 -2.397 -6.526 1.00 74.75 83 ILE A C 1
ATOM 666 O O . ILE A 1 83 ? 24.470 -2.695 -6.631 1.00 74.75 83 ILE A O 1
ATOM 670 N N . ASN A 1 84 ? 22.775 -1.867 -5.410 1.00 73.06 84 ASN A N 1
ATOM 671 C CA . ASN A 1 84 ? 23.593 -1.548 -4.237 1.00 73.06 84 ASN A CA 1
ATOM 672 C C . ASN A 1 84 ? 23.876 -2.774 -3.352 1.00 73.06 84 ASN A C 1
ATOM 674 O O . ASN A 1 84 ? 24.908 -2.826 -2.685 1.00 73.06 84 ASN A O 1
ATOM 678 N N . SER A 1 85 ? 22.974 -3.753 -3.355 1.00 77.06 85 SER A N 1
ATOM 679 C CA . SER A 1 85 ? 23.044 -4.989 -2.574 1.00 77.06 85 SER A CA 1
ATOM 680 C C . SER A 1 85 ? 22.746 -6.188 -3.480 1.00 77.06 85 SER A C 1
ATOM 682 O O . SER A 1 85 ? 21.640 -6.737 -3.444 1.00 77.06 85 SER A O 1
ATOM 684 N N . PRO A 1 86 ? 23.710 -6.594 -4.328 1.00 66.81 86 PRO A N 1
ATOM 685 C CA . PRO A 1 86 ? 23.504 -7.699 -5.249 1.00 66.81 86 PRO A CA 1
ATOM 686 C C . PRO A 1 86 ? 23.273 -9.011 -4.482 1.00 66.81 86 PRO A C 1
ATOM 688 O O . PRO A 1 86 ? 23.937 -9.253 -3.467 1.00 66.81 86 PRO A O 1
ATOM 691 N N . PRO A 1 87 ? 22.371 -9.887 -4.963 1.00 68.69 87 PRO A N 1
ATOM 692 C CA . PRO A 1 87 ? 22.183 -11.222 -4.403 1.00 68.69 87 PRO A CA 1
ATOM 693 C C . PRO A 1 87 ? 23.506 -11.997 -4.326 1.00 68.69 87 PRO A C 1
ATOM 695 O O . PRO A 1 87 ? 24.354 -11.804 -5.202 1.00 68.69 87 PRO A O 1
ATOM 698 N N . PRO A 1 88 ? 23.702 -12.895 -3.341 1.00 60.41 88 PRO A N 1
ATOM 699 C CA . PRO A 1 88 ? 24.933 -13.670 -3.198 1.00 60.41 88 PRO A CA 1
ATOM 700 C C . PRO A 1 88 ? 25.341 -14.410 -4.472 1.00 60.41 88 PRO A C 1
ATOM 702 O O . PRO A 1 88 ? 26.525 -14.491 -4.761 1.00 60.41 88 PRO A O 1
ATOM 705 N N . GLU A 1 89 ? 24.384 -14.897 -5.264 1.00 60.78 89 GLU A N 1
ATOM 706 C CA . GLU A 1 89 ? 24.628 -15.580 -6.539 1.00 60.78 89 GLU A CA 1
ATOM 707 C C . GLU A 1 89 ? 25.258 -14.652 -7.591 1.00 60.78 89 GLU A C 1
ATOM 709 O O . GLU A 1 89 ? 26.093 -15.085 -8.380 1.00 60.78 89 GLU A O 1
ATOM 714 N N . VAL A 1 90 ? 24.887 -13.367 -7.577 1.00 60.41 90 VAL A N 1
ATOM 715 C CA . VAL A 1 90 ? 25.428 -12.318 -8.457 1.00 60.41 90 VAL A CA 1
ATOM 716 C C . VAL A 1 90 ? 26.728 -11.752 -7.880 1.00 60.41 90 VAL A C 1
ATOM 718 O O . VAL A 1 90 ? 27.695 -11.554 -8.606 1.00 60.41 90 VAL A O 1
ATOM 721 N N . ALA A 1 91 ? 26.792 -11.548 -6.562 1.00 55.00 91 ALA A N 1
ATOM 722 C CA . ALA A 1 91 ? 27.990 -11.100 -5.854 1.00 55.00 91 ALA A CA 1
ATOM 723 C C . ALA A 1 91 ? 29.128 -12.140 -5.886 1.00 55.00 91 ALA A C 1
ATOM 725 O O . ALA A 1 91 ? 30.300 -11.774 -5.789 1.00 55.00 91 ALA A O 1
ATOM 726 N N . ALA A 1 92 ? 28.783 -13.4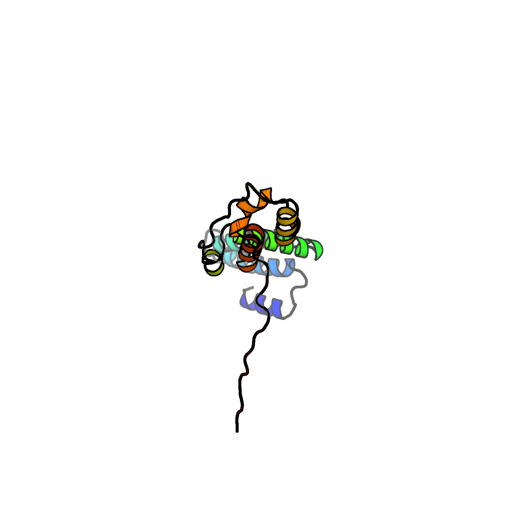25 -6.021 1.00 53.06 92 ALA A N 1
ATOM 727 C CA . ALA A 1 92 ? 29.707 -14.541 -6.183 1.00 53.06 92 ALA A CA 1
ATOM 728 C C . ALA A 1 92 ? 30.125 -14.782 -7.641 1.00 53.06 92 ALA A C 1
ATOM 730 O O . ALA A 1 92 ? 30.922 -15.694 -7.882 1.00 53.06 92 ALA A O 1
ATOM 731 N N . ILE A 1 93 ? 29.653 -13.976 -8.609 1.00 53.91 93 ILE A N 1
ATOM 732 C CA . ILE A 1 93 ? 30.301 -13.916 -9.922 1.00 53.91 93 ILE A CA 1
ATOM 733 C C . ILE A 1 93 ? 31.746 -13.501 -9.660 1.00 53.91 93 ILE A C 1
ATOM 735 O O . ILE A 1 93 ? 32.032 -12.407 -9.171 1.00 53.91 93 ILE A O 1
ATOM 739 N N . GLN A 1 94 ? 32.644 -14.442 -9.927 1.00 53.81 94 GLN A N 1
ATOM 740 C CA . GLN A 1 94 ? 34.050 -14.379 -9.579 1.00 53.81 94 GLN A CA 1
ATOM 741 C C . GLN A 1 94 ? 34.649 -13.016 -9.959 1.00 53.81 94 GLN A C 1
ATOM 743 O O . GLN A 1 94 ? 34.570 -12.565 -11.108 1.00 53.81 94 GLN A O 1
ATOM 748 N N . LYS A 1 95 ? 35.290 -12.376 -8.974 1.00 54.03 95 LYS A N 1
ATOM 749 C CA . LYS A 1 95 ? 36.196 -11.227 -9.149 1.00 54.03 95 LYS A CA 1
ATOM 750 C C . LYS A 1 95 ? 37.524 -11.644 -9.805 1.00 54.03 95 LYS A C 1
ATOM 752 O O . LYS A 1 95 ? 38.515 -10.936 -9.672 1.00 54.03 95 LYS A O 1
ATOM 757 N N . ASP A 1 96 ? 37.557 -12.795 -10.470 1.00 56.41 96 ASP A N 1
ATOM 758 C CA . ASP A 1 96 ? 38.792 -13.405 -10.958 1.00 56.41 96 ASP A CA 1
ATOM 759 C C . ASP A 1 96 ? 39.220 -12.844 -12.317 1.00 56.41 96 ASP A C 1
ATOM 761 O O . ASP A 1 96 ? 40.349 -13.072 -12.736 1.00 56.41 96 ASP A O 1
ATOM 765 N N . THR A 1 97 ? 38.358 -12.072 -12.991 1.00 64.25 97 THR A N 1
ATOM 766 C CA . THR A 1 97 ? 38.732 -11.293 -14.177 1.00 64.25 97 THR A CA 1
ATOM 767 C C . THR A 1 97 ? 39.141 -9.874 -13.759 1.00 64.25 97 THR A C 1
ATOM 769 O O . THR A 1 97 ? 38.267 -9.016 -13.560 1.00 64.25 97 THR A O 1
ATOM 772 N N . PRO A 1 98 ? 40.449 -9.599 -13.572 1.00 73.44 98 PRO A N 1
ATOM 773 C CA . PRO A 1 98 ? 40.916 -8.257 -13.257 1.00 73.44 98 PRO A CA 1
ATOM 774 C C . PRO A 1 98 ? 40.557 -7.294 -14.390 1.00 73.44 98 PRO A C 1
ATOM 776 O O . PRO A 1 98 ? 40.467 -7.684 -15.554 1.00 73.44 98 PRO A O 1
ATOM 779 N N . PHE A 1 99 ? 40.349 -6.028 -14.037 1.00 80.06 99 PHE A N 1
ATOM 780 C CA . PHE A 1 99 ? 40.152 -4.973 -15.024 1.00 80.06 99 PHE A CA 1
ATOM 781 C C . PHE A 1 99 ? 41.403 -4.864 -15.923 1.00 80.06 99 PHE A C 1
ATOM 783 O O . PHE A 1 99 ? 42.506 -4.723 -15.382 1.00 80.06 99 PHE A O 1
ATOM 790 N N . PRO A 1 100 ? 41.267 -4.962 -17.260 1.00 79.81 100 PRO A N 1
ATOM 791 C CA . PRO A 1 100 ? 42.397 -4.896 -18.182 1.00 79.81 100 PRO A CA 1
ATOM 792 C C . PRO A 1 100 ? 42.932 -3.463 -18.318 1.00 79.81 100 PRO A C 1
ATOM 794 O O . PRO A 1 100 ? 42.233 -2.487 -18.048 1.00 79.81 100 PRO A O 1
ATOM 797 N N . SER A 1 101 ? 44.182 -3.320 -18.763 1.00 81.38 101 SER A N 1
ATOM 798 C CA . SER A 1 101 ? 44.724 -2.000 -19.107 1.00 81.38 101 SER A CA 1
ATOM 799 C C . SER A 1 101 ? 44.079 -1.486 -20.395 1.00 81.38 101 SER A C 1
ATOM 801 O O . SER A 1 101 ? 44.069 -2.194 -21.397 1.00 81.38 101 SER A O 1
ATOM 803 N N . ILE A 1 102 ? 43.582 -0.247 -20.374 1.00 79.31 102 ILE A N 1
ATOM 804 C CA . ILE A 1 102 ? 42.912 0.409 -21.514 1.00 79.31 102 ILE A CA 1
ATOM 805 C C . ILE A 1 102 ? 43.725 1.575 -22.109 1.00 79.31 102 ILE A C 1
ATOM 807 O O . ILE A 1 102 ? 43.179 2.401 -22.833 1.00 79.31 102 ILE A O 1
ATOM 811 N N . GLN A 1 103 ? 45.016 1.690 -21.768 1.00 73.56 103 GLN A N 1
ATOM 812 C CA . GLN A 1 103 ? 45.840 2.862 -22.116 1.00 73.56 103 GLN A CA 1
ATOM 813 C C . GLN A 1 103 ? 46.240 2.930 -23.600 1.00 73.56 103 GLN A C 1
ATOM 815 O O . GLN A 1 103 ? 46.423 4.031 -24.111 1.00 73.56 103 GLN A O 1
ATOM 820 N N . ASP A 1 104 ? 46.311 1.789 -24.292 1.00 77.31 104 ASP A N 1
ATOM 821 C CA . ASP A 1 104 ? 46.878 1.675 -25.645 1.00 77.31 104 ASP A CA 1
ATOM 822 C C . ASP A 1 104 ? 45.924 0.955 -26.619 1.00 77.31 104 ASP A C 1
ATOM 824 O O . ASP A 1 104 ? 46.316 0.021 -27.314 1.00 77.31 104 ASP A O 1
ATOM 828 N N . LEU A 1 105 ? 44.648 1.352 -26.641 1.00 82.56 105 LEU A N 1
ATOM 829 C CA . LEU A 1 105 ? 43.637 0.738 -27.512 1.00 82.56 105 LEU A CA 1
ATOM 830 C C . LEU A 1 105 ? 43.505 1.466 -28.851 1.00 82.56 105 LEU A C 1
ATOM 832 O O . LEU A 1 105 ? 43.440 2.695 -28.912 1.00 82.56 105 LEU A O 1
ATOM 836 N N . GLU A 1 106 ? 43.400 0.698 -29.933 1.00 86.81 106 GLU A N 1
ATOM 837 C CA . GLU A 1 106 ? 43.104 1.224 -31.262 1.00 86.81 106 GLU A CA 1
ATOM 838 C C . GLU A 1 106 ? 41.631 1.653 -31.375 1.00 86.81 106 GLU A C 1
ATOM 840 O O . GLU A 1 106 ? 40.741 1.084 -30.741 1.00 86.81 106 GLU A O 1
ATOM 845 N N . ASN A 1 107 ? 41.335 2.627 -32.244 1.00 83.75 107 ASN A N 1
ATOM 846 C CA . ASN A 1 107 ? 39.967 3.138 -32.437 1.00 83.75 107 ASN A CA 1
ATOM 847 C C . ASN A 1 107 ? 38.955 2.039 -32.823 1.00 83.75 107 ASN A C 1
ATOM 849 O O . ASN A 1 107 ? 37.770 2.144 -32.498 1.00 83.75 107 ASN A O 1
ATOM 853 N N . GLU A 1 108 ? 39.409 0.982 -33.503 1.00 83.94 108 GLU A N 1
ATOM 854 C CA . GLU A 1 108 ? 38.577 -0.177 -33.837 1.00 83.94 108 GLU A CA 1
ATOM 855 C C . GLU A 1 108 ? 38.238 -1.016 -32.593 1.00 83.94 108 GLU A C 1
ATOM 857 O O . GLU A 1 108 ? 37.083 -1.406 -32.415 1.00 83.94 108 GLU A O 1
ATOM 862 N N . GLN A 1 109 ? 39.210 -1.235 -31.701 1.00 84.69 109 GLN A N 1
ATOM 863 C CA . GLN A 1 109 ? 38.999 -1.924 -30.425 1.00 84.69 109 GLN A CA 1
ATOM 864 C C . GLN A 1 109 ? 38.051 -1.123 -29.530 1.00 84.69 109 GLN A C 1
ATOM 866 O O . GLN A 1 109 ? 37.105 -1.688 -28.986 1.00 84.69 109 GLN A O 1
ATOM 871 N N . ILE A 1 110 ? 38.237 0.200 -29.449 1.00 85.75 110 ILE A N 1
ATOM 872 C CA . ILE A 1 110 ? 37.340 1.100 -28.707 1.00 85.75 110 ILE A CA 1
ATOM 873 C C . ILE A 1 110 ? 35.909 0.965 -29.235 1.00 85.75 110 ILE A C 1
ATOM 875 O O . ILE A 1 110 ? 35.000 0.685 -28.462 1.00 85.75 110 ILE A O 1
ATOM 879 N N . SER A 1 111 ? 35.714 1.047 -30.553 1.00 86.19 111 SER A N 1
ATOM 880 C CA . SER A 1 111 ? 34.382 0.939 -31.167 1.00 86.19 111 SER A CA 1
ATOM 881 C C . SER A 1 111 ? 33.703 -0.411 -30.881 1.00 86.19 111 SER A C 1
ATOM 883 O O . SER A 1 111 ? 32.499 -0.464 -30.617 1.00 86.19 111 SER A O 1
ATOM 885 N N . LYS A 1 112 ? 34.466 -1.515 -30.901 1.00 86.88 112 LYS A N 1
ATOM 886 C CA . LYS A 1 112 ? 33.964 -2.857 -30.557 1.00 86.88 112 LYS A CA 1
ATOM 887 C C . LYS A 1 112 ? 33.572 -2.946 -29.079 1.00 86.88 112 LYS A C 1
ATOM 889 O O . LYS A 1 112 ? 32.497 -3.455 -28.767 1.00 86.88 112 LYS A O 1
ATOM 894 N N . ILE A 1 113 ? 34.394 -2.406 -28.178 1.00 87.06 113 ILE A N 1
ATOM 895 C CA . ILE A 1 113 ? 34.123 -2.383 -26.733 1.00 87.06 113 ILE A CA 1
ATOM 896 C C . ILE A 1 113 ? 32.879 -1.544 -26.426 1.00 87.06 113 ILE A C 1
ATOM 898 O O . ILE A 1 113 ? 32.003 -2.015 -25.702 1.00 87.06 113 ILE A O 1
ATOM 902 N N . GLU A 1 114 ? 32.755 -0.352 -27.015 1.00 87.81 114 GLU A N 1
ATOM 903 C CA . GLU A 1 114 ? 31.586 0.522 -26.852 1.00 87.81 114 GLU A CA 1
ATOM 904 C C . GLU A 1 114 ? 30.303 -0.178 -27.318 1.00 87.81 114 GLU A C 1
ATOM 906 O O . GLU A 1 114 ? 29.286 -0.128 -26.627 1.00 87.81 114 GLU A O 1
ATOM 911 N N . SER A 1 115 ? 30.353 -0.942 -28.416 1.00 86.31 115 SER A N 1
ATOM 912 C CA . SER A 1 115 ? 29.221 -1.769 -28.852 1.00 86.31 115 SER A CA 1
ATOM 913 C C . SER A 1 115 ? 28.851 -2.864 -27.842 1.00 86.31 115 SER A C 1
ATOM 915 O O . SER A 1 115 ? 27.663 -3.145 -27.671 1.00 86.31 115 SER A O 1
ATOM 917 N N . ILE A 1 116 ? 29.827 -3.485 -27.168 1.00 83.69 116 ILE A N 1
ATOM 918 C CA . ILE A 1 116 ? 29.588 -4.541 -26.166 1.00 83.69 116 ILE A CA 1
ATOM 919 C C . ILE A 1 116 ? 28.939 -3.967 -24.897 1.00 83.69 116 ILE A C 1
ATOM 921 O O . ILE A 1 116 ? 28.074 -4.614 -24.306 1.00 83.69 116 ILE A O 1
ATOM 925 N N . ILE A 1 117 ? 29.296 -2.743 -24.495 1.00 83.56 117 ILE A N 1
ATOM 926 C CA . ILE A 1 117 ? 28.718 -2.074 -23.313 1.00 83.56 117 ILE A CA 1
ATOM 927 C C . ILE A 1 117 ? 27.434 -1.281 -23.608 1.00 83.56 117 ILE A C 1
ATOM 929 O O . ILE A 1 117 ? 26.960 -0.534 -22.753 1.00 83.56 117 ILE A O 1
ATOM 933 N N . GLY A 1 118 ? 26.832 -1.475 -24.787 1.00 80.00 118 GLY A N 1
ATOM 934 C CA . GLY A 1 118 ? 25.541 -0.879 -25.147 1.00 80.00 118 GLY A CA 1
ATOM 935 C C . GLY A 1 118 ? 25.625 0.535 -25.731 1.00 80.00 118 GLY A C 1
ATOM 936 O O . GLY A 1 118 ? 24.652 1.280 -25.651 1.00 80.00 118 GLY A O 1
ATOM 937 N N . GLY A 1 119 ? 26.763 0.903 -26.320 1.00 77.81 119 GLY A N 1
ATOM 938 C CA . GLY A 1 119 ? 27.007 2.196 -26.968 1.00 77.81 119 GLY A CA 1
ATOM 939 C C . GLY A 1 119 ? 27.456 3.307 -26.018 1.00 77.81 119 GLY A C 1
ATOM 940 O O . GLY A 1 119 ? 27.449 4.476 -26.400 1.00 77.81 119 GLY A O 1
ATOM 941 N N . GLU A 1 120 ? 27.806 2.971 -24.776 1.00 81.50 120 GLU A N 1
ATOM 942 C CA . GLU A 1 120 ? 28.398 3.918 -23.832 1.00 81.50 120 GLU A CA 1
ATOM 943 C C . GLU A 1 120 ? 29.892 4.112 -24.101 1.00 81.50 120 GLU A C 1
ATOM 945 O O . GLU A 1 120 ? 30.548 3.231 -24.646 1.00 81.50 120 GLU A O 1
ATOM 950 N N . SER A 1 121 ? 30.427 5.264 -23.686 1.00 84.56 121 SER A N 1
ATOM 951 C CA . SER A 1 121 ? 31.857 5.568 -23.809 1.00 84.56 121 SER A CA 1
ATOM 952 C C . SER A 1 121 ? 32.702 4.590 -22.996 1.00 84.56 121 SER A C 1
ATOM 954 O O . SER A 1 121 ? 32.368 4.282 -21.843 1.00 84.56 121 SER A O 1
ATOM 956 N N . ILE A 1 122 ? 33.845 4.178 -23.553 1.00 84.19 122 ILE A N 1
ATOM 957 C CA . ILE A 1 122 ? 34.838 3.325 -22.878 1.00 84.19 122 ILE A CA 1
ATOM 958 C C . ILE A 1 122 ? 35.302 3.887 -21.520 1.00 84.19 122 ILE A C 1
ATOM 960 O O . ILE A 1 122 ? 35.666 3.129 -20.623 1.00 84.19 122 ILE A O 1
ATOM 964 N N . GLU A 1 123 ? 35.203 5.201 -21.301 1.00 84.06 123 GLU A N 1
ATOM 965 C CA . GLU A 1 123 ? 35.514 5.855 -20.020 1.00 84.06 123 GLU A CA 1
ATOM 966 C C . GLU A 1 123 ? 34.618 5.379 -18.859 1.00 84.06 123 GLU A C 1
ATOM 968 O O . GLU A 1 123 ? 34.974 5.492 -17.685 1.00 84.06 123 GLU A O 1
ATOM 973 N N . THR A 1 124 ? 33.438 4.836 -19.166 1.00 83.25 124 THR A N 1
ATOM 974 C CA . THR A 1 124 ? 32.497 4.300 -18.169 1.00 83.25 124 THR A CA 1
ATOM 975 C C . THR A 1 124 ? 32.825 2.865 -17.745 1.00 83.25 124 THR A C 1
ATOM 977 O O . THR A 1 124 ? 32.303 2.388 -16.730 1.00 83.25 124 THR A O 1
ATOM 980 N N . LEU A 1 125 ? 33.712 2.190 -18.487 1.00 82.75 125 LEU A N 1
ATOM 981 C CA . LEU A 1 125 ? 33.974 0.760 -18.368 1.00 82.75 125 LEU A CA 1
ATOM 982 C C . LEU A 1 125 ? 34.518 0.378 -16.990 1.00 82.75 125 LEU A C 1
ATOM 984 O O . LEU A 1 125 ? 34.055 -0.597 -16.410 1.00 82.75 125 LEU A O 1
ATOM 988 N N . GLU A 1 126 ? 35.437 1.163 -16.424 1.00 82.00 126 GLU A N 1
ATOM 989 C CA . GLU A 1 126 ? 36.032 0.885 -15.108 1.00 82.00 126 GLU A CA 1
ATOM 990 C C . GLU A 1 126 ? 34.965 0.813 -14.002 1.00 82.00 126 GLU A C 1
ATOM 992 O O . GLU A 1 126 ? 34.955 -0.105 -13.180 1.00 82.00 126 GLU A O 1
ATOM 997 N N . LYS A 1 127 ? 34.001 1.743 -14.018 1.00 79.44 127 LYS A N 1
ATOM 998 C CA . LYS A 1 127 ? 32.928 1.821 -13.011 1.00 79.44 127 LYS A CA 1
ATOM 999 C C . LYS A 1 127 ? 31.916 0.689 -13.148 1.00 79.44 127 LYS A C 1
ATOM 1001 O O . LYS A 1 127 ? 31.297 0.297 -12.161 1.00 79.44 127 LYS A O 1
ATOM 1006 N N . ARG A 1 128 ? 31.724 0.190 -14.369 1.00 76.25 128 ARG A N 1
ATOM 1007 C CA . ARG A 1 128 ? 30.728 -0.835 -14.698 1.00 76.25 128 ARG A CA 1
ATOM 1008 C C . ARG A 1 128 ? 31.323 -2.224 -14.873 1.00 76.25 128 ARG A C 1
ATOM 1010 O O . ARG A 1 128 ? 30.552 -3.163 -15.020 1.00 76.25 128 ARG A O 1
ATOM 1017 N N . TRP A 1 129 ? 32.646 -2.377 -14.800 1.00 80.94 129 TRP A N 1
ATOM 1018 C CA . 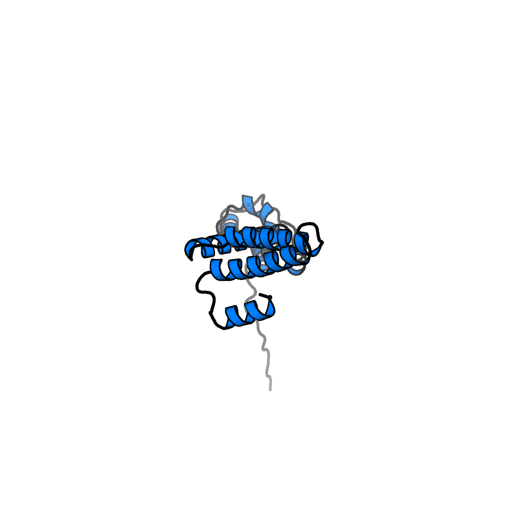TRP A 1 129 ? 33.353 -3.626 -15.090 1.00 80.94 129 TRP A CA 1
ATOM 1019 C C . TRP A 1 129 ? 32.745 -4.829 -14.369 1.00 80.94 129 TRP A C 1
ATOM 1021 O O . TRP A 1 129 ? 32.434 -5.839 -14.986 1.00 80.94 129 TRP A O 1
ATOM 1031 N N . TYR A 1 130 ? 32.488 -4.689 -13.070 1.00 74.31 130 TYR A N 1
ATOM 1032 C CA . TYR A 1 130 ? 31.932 -5.760 -12.239 1.00 74.31 130 TYR A CA 1
ATOM 1033 C C . TYR A 1 130 ? 30.412 -5.948 -12.372 1.00 74.31 130 TYR A C 1
ATOM 1035 O O . TYR A 1 130 ? 29.875 -6.901 -11.819 1.00 74.31 130 TYR A O 1
ATOM 1043 N N . LEU A 1 131 ? 29.721 -5.057 -13.087 1.00 72.00 131 LEU A N 1
ATOM 1044 C CA . LEU A 1 131 ? 28.291 -5.160 -13.401 1.00 72.00 131 LEU A CA 1
ATOM 1045 C C . LEU A 1 131 ? 28.046 -5.838 -14.758 1.00 72.00 131 LEU A C 1
ATOM 1047 O O . LEU A 1 131 ? 26.903 -6.158 -15.086 1.00 72.00 131 LEU A O 1
ATOM 1051 N N . LEU A 1 132 ? 29.096 -6.027 -15.562 1.00 72.62 132 LEU A N 1
ATOM 1052 C CA . LEU A 1 132 ? 29.023 -6.734 -16.835 1.00 72.62 132 LEU A CA 1
ATOM 1053 C C . LEU A 1 132 ? 28.916 -8.246 -16.612 1.00 72.62 132 LEU A C 1
ATOM 1055 O O . LEU A 1 132 ? 29.465 -8.796 -15.656 1.00 72.62 132 LEU A O 1
ATOM 1059 N N . SER A 1 133 ? 28.231 -8.932 -17.529 1.00 72.62 133 SER A N 1
ATOM 1060 C CA . SER A 1 133 ? 28.184 -10.395 -17.527 1.00 72.62 133 SER A CA 1
ATOM 1061 C C . SER A 1 133 ? 29.575 -10.988 -17.772 1.00 72.62 133 SER A C 1
ATOM 1063 O O . SER A 1 133 ? 30.440 -10.356 -18.381 1.00 72.62 133 SER A O 1
ATOM 1065 N N . ASP A 1 134 ? 29.792 -12.231 -17.338 1.00 70.31 134 ASP A N 1
ATOM 1066 C CA . ASP A 1 134 ? 31.076 -12.908 -17.551 1.00 70.31 134 ASP A CA 1
ATOM 1067 C C . ASP A 1 134 ? 31.442 -13.008 -19.040 1.00 70.31 134 ASP A C 1
ATOM 1069 O O . ASP A 1 134 ? 32.577 -12.742 -19.419 1.00 70.31 134 ASP A O 1
ATOM 1073 N N . HIS A 1 135 ? 30.449 -13.279 -19.892 1.00 76.06 135 HIS A N 1
ATOM 1074 C CA . HIS A 1 135 ? 30.602 -13.262 -21.347 1.00 76.06 135 HIS A CA 1
ATOM 1075 C C . HIS A 1 135 ? 31.071 -11.894 -21.855 1.00 76.06 135 HIS A C 1
ATOM 1077 O O . HIS A 1 135 ? 32.029 -11.823 -22.611 1.00 76.06 135 HIS A O 1
ATOM 1083 N N . ALA A 1 136 ? 30.432 -10.800 -21.426 1.00 80.06 136 ALA A N 1
ATOM 1084 C CA . ALA A 1 136 ? 30.805 -9.457 -21.869 1.00 80.06 136 ALA A CA 1
ATOM 1085 C C . ALA A 1 136 ? 32.229 -9.081 -21.429 1.00 80.06 136 ALA A C 1
ATOM 1087 O O . ALA A 1 136 ? 32.986 -8.534 -22.225 1.00 80.06 136 ALA A O 1
ATOM 1088 N N . ARG A 1 137 ? 32.622 -9.418 -20.192 1.00 84.25 137 ARG A N 1
ATOM 1089 C CA . ARG A 1 137 ? 33.993 -9.189 -19.703 1.00 84.25 137 ARG A CA 1
ATOM 1090 C C . ARG A 1 137 ? 35.027 -9.977 -20.509 1.00 84.25 137 ARG A C 1
ATOM 1092 O O . ARG A 1 137 ? 36.063 -9.415 -20.844 1.00 84.25 137 ARG A O 1
ATOM 1099 N N . ARG A 1 138 ? 34.739 -11.240 -20.852 1.00 78.62 138 ARG A N 1
ATOM 1100 C CA . ARG A 1 138 ? 35.613 -12.074 -21.697 1.00 78.62 138 ARG A CA 1
ATOM 1101 C C . ARG A 1 138 ? 35.744 -11.513 -23.107 1.00 78.62 138 ARG A C 1
ATOM 1103 O O . ARG A 1 138 ? 36.860 -11.247 -23.520 1.00 78.62 138 ARG A O 1
ATOM 1110 N N . SER A 1 139 ? 34.631 -11.200 -23.773 1.00 84.44 139 SER A N 1
ATOM 1111 C CA . SER A 1 139 ? 34.662 -10.607 -25.116 1.00 84.44 139 SER A CA 1
ATOM 1112 C C . SER A 1 139 ? 35.437 -9.286 -25.157 1.00 84.44 139 SER A C 1
ATOM 1114 O O . SER A 1 139 ? 36.137 -9.016 -26.124 1.00 84.44 139 SER A O 1
ATOM 1116 N N . ILE A 1 140 ? 35.349 -8.458 -24.108 1.00 86.12 140 ILE A N 1
ATOM 1117 C CA . ILE A 1 140 ? 36.148 -7.226 -24.012 1.00 86.12 140 ILE A CA 1
ATOM 1118 C C . ILE A 1 140 ? 37.642 -7.548 -23.891 1.00 86.12 140 ILE A C 1
ATOM 1120 O O . ILE A 1 140 ? 38.449 -6.893 -24.540 1.00 86.12 140 ILE A O 1
ATOM 1124 N N . ILE A 1 141 ? 38.018 -8.554 -23.100 1.00 84.06 141 ILE A N 1
ATOM 1125 C CA . ILE A 1 141 ? 39.414 -9.001 -22.990 1.00 84.06 141 ILE A CA 1
ATOM 1126 C C . ILE A 1 141 ? 39.914 -9.552 -24.325 1.00 84.06 141 ILE A C 1
ATOM 1128 O O . ILE A 1 141 ? 41.004 -9.178 -24.742 1.00 84.06 141 ILE A O 1
ATOM 1132 N N . ASP A 1 142 ? 39.118 -10.357 -25.027 1.00 85.12 142 ASP A N 1
ATOM 1133 C CA . ASP A 1 142 ? 39.486 -10.912 -26.334 1.00 85.12 142 ASP A CA 1
ATOM 1134 C C . ASP A 1 142 ? 39.712 -9.800 -27.375 1.00 85.12 142 ASP A C 1
ATOM 1136 O O . ASP A 1 142 ? 40.692 -9.838 -28.120 1.00 85.12 142 ASP A O 1
ATOM 1140 N N . VAL A 1 143 ? 38.878 -8.748 -27.359 1.00 87.00 143 VAL A N 1
ATOM 1141 C CA . VAL A 1 143 ? 39.057 -7.549 -28.199 1.00 87.00 143 VAL A CA 1
ATOM 1142 C C . VAL A 1 143 ? 40.332 -6.780 -27.839 1.00 87.00 143 VAL A C 1
ATOM 1144 O O . VAL A 1 143 ? 41.024 -6.305 -28.737 1.00 87.00 143 VAL A O 1
ATOM 1147 N N . ILE A 1 144 ? 40.657 -6.642 -26.551 1.00 85.44 144 ILE A N 1
ATOM 1148 C CA . ILE A 1 144 ? 41.874 -5.950 -26.087 1.00 85.44 144 ILE A CA 1
ATOM 1149 C C . ILE A 1 144 ? 43.131 -6.754 -26.443 1.00 85.44 144 ILE A C 1
ATOM 1151 O O . ILE A 1 144 ? 44.146 -6.181 -26.835 1.00 85.44 144 ILE A O 1
ATOM 1155 N N . GLU A 1 145 ? 43.064 -8.078 -26.327 1.00 81.94 145 GLU A N 1
ATOM 1156 C CA . GLU A 1 145 ? 44.176 -8.989 -26.593 1.00 81.94 145 GLU A CA 1
ATOM 1157 C C . GLU A 1 145 ? 44.302 -9.393 -28.073 1.00 81.94 145 GLU A C 1
ATOM 1159 O O . GLU A 1 145 ? 45.223 -10.136 -28.411 1.00 81.94 145 GLU A O 1
ATOM 1164 N N . ASN A 1 146 ? 43.425 -8.893 -28.958 1.00 75.44 146 ASN A N 1
ATOM 1165 C CA . ASN A 1 146 ? 43.350 -9.263 -30.379 1.00 75.44 146 ASN A CA 1
ATOM 1166 C C . ASN A 1 146 ? 43.319 -10.787 -30.595 1.00 75.44 146 ASN A C 1
ATOM 1168 O O . ASN A 1 146 ? 44.013 -11.325 -31.459 1.00 75.44 146 ASN A O 1
ATOM 1172 N N . ARG A 1 147 ? 42.533 -11.500 -29.783 1.00 64.19 147 ARG A N 1
ATOM 1173 C CA . ARG A 1 147 ? 42.266 -12.922 -30.008 1.00 64.19 147 ARG A CA 1
ATOM 1174 C C . ARG A 1 147 ? 41.152 -13.025 -31.046 1.00 64.19 147 ARG A C 1
ATOM 1176 O O . ARG A 1 147 ? 39.998 -12.754 -30.735 1.00 64.19 147 ARG A O 1
ATOM 1183 N N . ASP A 1 148 ? 41.510 -13.362 -32.281 1.00 53.72 148 ASP A N 1
ATOM 1184 C CA . ASP A 1 148 ? 40.527 -13.711 -33.306 1.00 53.72 148 ASP A CA 1
ATOM 1185 C C . ASP A 1 148 ? 39.818 -15.018 -32.902 1.00 53.72 148 ASP A C 1
ATOM 1187 O O . ASP A 1 148 ? 40.473 -15.984 -32.502 1.00 53.72 148 ASP A O 1
ATOM 1191 N N . ASP A 1 149 ? 38.484 -15.044 -33.000 1.00 50.66 149 ASP A N 1
ATOM 1192 C CA . ASP A 1 149 ? 37.654 -16.249 -32.877 1.00 50.66 149 ASP A CA 1
ATOM 1193 C C . ASP A 1 149 ? 37.987 -17.220 -34.026 1.00 50.66 149 ASP A C 1
ATOM 1195 O O . ASP A 1 149 ? 37.280 -17.284 -35.031 1.00 50.66 149 ASP A O 1
ATOM 1199 N N . ASP A 1 150 ? 39.084 -17.966 -33.900 1.00 45.75 150 ASP A N 1
ATOM 1200 C CA . ASP A 1 150 ? 39.471 -19.013 -34.845 1.00 45.75 150 ASP A CA 1
ATOM 1201 C C . ASP A 1 150 ? 39.759 -20.324 -34.098 1.00 45.75 150 ASP A C 1
ATOM 1203 O O . ASP A 1 150 ? 40.884 -20.804 -34.015 1.00 45.75 150 ASP A O 1
ATOM 1207 N N . GLU A 1 151 ? 38.705 -20.925 -33.545 1.00 41.03 151 GLU A N 1
ATOM 1208 C CA . GLU A 1 151 ? 38.597 -22.386 -33.476 1.00 41.03 151 GLU A CA 1
ATOM 1209 C C . GLU A 1 151 ? 37.223 -22.800 -34.003 1.00 41.03 151 GLU A C 1
ATOM 1211 O O . GLU A 1 151 ? 36.253 -23.027 -33.277 1.00 41.03 151 GLU A O 1
ATOM 1216 N N . GLY A 1 152 ? 37.163 -22.867 -35.334 1.00 37.47 152 GLY A N 1
ATOM 1217 C CA . GLY A 1 152 ? 36.139 -23.596 -36.053 1.00 37.47 152 GLY A CA 1
ATOM 1218 C C . GLY A 1 152 ? 36.080 -25.064 -35.631 1.00 37.47 152 GLY A C 1
ATOM 1219 O O . GLY A 1 152 ? 37.058 -25.677 -35.199 1.00 37.47 152 GLY A O 1
ATOM 1220 N N . GLU A 1 153 ? 34.887 -25.622 -35.799 1.00 42.81 153 GLU A N 1
ATOM 1221 C CA . GLU A 1 153 ? 34.590 -27.045 -35.753 1.00 42.81 153 GLU A CA 1
ATOM 1222 C C . GLU A 1 153 ? 35.713 -27.885 -36.383 1.00 42.81 153 GLU A C 1
ATOM 1224 O O . GLU A 1 153 ? 35.879 -27.920 -37.601 1.00 42.81 153 GLU A O 1
ATOM 1229 N N . ASN A 1 154 ? 36.434 -28.645 -35.562 1.00 35.00 154 ASN A N 1
ATOM 1230 C CA . ASN A 1 154 ? 37.111 -29.844 -36.035 1.00 35.00 154 ASN A CA 1
ATOM 1231 C C . ASN A 1 154 ? 36.618 -31.039 -35.220 1.00 35.00 154 ASN A C 1
ATOM 1233 O O . ASN A 1 154 ? 37.290 -31.572 -34.336 1.00 35.00 154 ASN A O 1
ATOM 1237 N N . SER A 1 155 ? 35.375 -31.429 -35.507 1.00 39.09 155 SER A N 1
ATOM 1238 C CA . SER A 1 155 ? 34.876 -32.744 -35.129 1.00 39.09 155 SER A CA 1
ATOM 1239 C C . SER A 1 155 ? 35.539 -33.780 -36.031 1.00 39.09 155 SER A C 1
ATOM 1241 O O . SER A 1 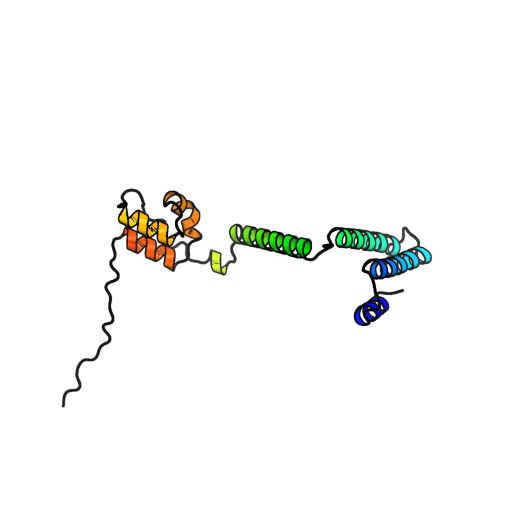155 ? 35.232 -33.882 -37.215 1.00 39.09 155 SER A O 1
ATOM 1243 N N . ASN A 1 156 ? 36.456 -34.529 -35.426 1.00 37.47 156 ASN A N 1
ATOM 1244 C CA . ASN A 1 156 ? 36.919 -35.852 -35.828 1.00 37.47 156 ASN A CA 1
ATOM 1245 C C . ASN A 1 156 ? 35.911 -36.629 -36.699 1.00 37.47 156 ASN A C 1
ATOM 1247 O O . ASN A 1 156 ? 34.783 -36.854 -36.263 1.00 37.47 156 ASN A O 1
ATOM 1251 N N . ASN A 1 157 ? 36.376 -37.218 -37.805 1.00 35.50 157 ASN A N 1
ATOM 1252 C CA . ASN A 1 157 ? 36.514 -38.674 -37.790 1.00 35.50 157 ASN A CA 1
ATOM 1253 C C . ASN A 1 157 ? 37.562 -39.170 -38.793 1.00 35.50 157 ASN A C 1
ATOM 1255 O O . ASN A 1 157 ? 37.395 -39.084 -40.008 1.00 35.50 157 ASN A O 1
ATOM 1259 N N . SER A 1 158 ? 38.635 -39.714 -38.230 1.00 40.09 158 SER A N 1
ATOM 1260 C CA . SER A 1 158 ? 39.582 -40.586 -38.904 1.00 40.09 158 SER A CA 1
ATOM 1261 C C . SER A 1 158 ? 38.989 -41.993 -39.017 1.00 40.09 158 SER A C 1
ATOM 1263 O O . SER A 1 158 ? 38.456 -42.508 -38.040 1.00 40.09 158 SER A O 1
ATOM 1265 N N . ASN A 1 159 ? 39.200 -42.601 -40.182 1.00 38.94 159 ASN A N 1
ATOM 1266 C CA . ASN A 1 159 ? 39.503 -44.019 -40.399 1.00 38.94 159 ASN A CA 1
ATOM 1267 C C . ASN A 1 159 ? 38.465 -45.072 -39.964 1.00 38.94 159 ASN A C 1
ATOM 1269 O O . ASN A 1 159 ? 38.497 -45.548 -38.833 1.00 38.94 159 ASN A O 1
ATOM 1273 N N . ASP A 1 160 ? 37.693 -45.555 -40.941 1.00 37.59 160 ASP A N 1
ATOM 1274 C CA . ASP A 1 160 ? 37.339 -46.976 -41.038 1.00 37.59 160 ASP A CA 1
ATOM 1275 C C . ASP A 1 160 ? 38.188 -47.580 -42.174 1.00 37.59 160 ASP A C 1
ATOM 1277 O O . ASP A 1 160 ? 37.906 -47.355 -43.354 1.00 37.59 160 ASP A O 1
ATOM 1281 N N . ASP A 1 161 ? 39.263 -48.278 -41.797 1.00 45.94 161 ASP A N 1
ATOM 1282 C CA . ASP A 1 161 ? 40.016 -49.202 -42.653 1.00 45.94 161 ASP A CA 1
ATOM 1283 C C . ASP A 1 161 ? 39.447 -50.629 -42.500 1.00 45.94 161 ASP A C 1
ATOM 1285 O O . ASP A 1 161 ? 38.946 -51.001 -41.437 1.00 45.94 161 ASP A O 1
ATOM 1289 N N . GLU A 1 162 ? 39.556 -51.365 -43.609 1.00 37.62 162 GLU A N 1
ATOM 1290 C CA . GLU A 1 162 ? 39.263 -52.781 -43.931 1.00 37.62 162 GLU A CA 1
ATOM 1291 C C . GLU A 1 162 ? 39.208 -53.839 -42.809 1.00 37.62 162 GLU A C 1
ATOM 1293 O O . GLU A 1 162 ? 40.130 -53.930 -41.965 1.00 37.62 162 GLU A O 1
#